Protein AF-E9FIT8-F1 (afdb_monomer_lite)

Structure (mmCIF, N/CA/C/O backbone):
data_AF-E9FIT8-F1
#
_entry.id   AF-E9FIT8-F1
#
loop_
_atom_site.group_PDB
_atom_site.id
_atom_site.type_symbol
_atom_site.label_atom_id
_atom_site.label_alt_id
_atom_site.label_comp_id
_atom_site.label_asym_id
_atom_site.label_entity_id
_atom_site.label_seq_id
_atom_site.pdbx_PDB_ins_code
_atom_site.Cartn_x
_atom_site.Cartn_y
_atom_site.Cartn_z
_atom_site.occupancy
_atom_site.B_iso_or_equiv
_atom_site.auth_seq_id
_atom_site.auth_comp_id
_atom_site.auth_asym_id
_atom_site.auth_atom_id
_atom_site.pdbx_PDB_model_num
ATOM 1 N N . MET A 1 1 ? 2.192 -6.072 -13.348 1.00 50.59 1 MET A N 1
ATOM 2 C CA . MET A 1 1 ? 2.105 -7.071 -12.254 1.00 50.59 1 MET A CA 1
ATOM 3 C C . MET A 1 1 ? 1.250 -6.500 -11.131 1.00 50.59 1 MET A C 1
ATOM 5 O O . MET A 1 1 ? 1.337 -5.306 -10.891 1.00 50.59 1 MET A O 1
ATOM 9 N N . VAL A 1 2 ? 0.427 -7.312 -10.462 1.00 57.97 2 VAL A N 1
ATOM 10 C CA . VAL A 1 2 ? -0.372 -6.871 -9.301 1.00 57.97 2 VAL A CA 1
ATOM 11 C C . VAL A 1 2 ? 0.555 -6.685 -8.097 1.00 57.97 2 VAL A C 1
ATOM 13 O O . VAL A 1 2 ? 1.286 -7.613 -7.752 1.00 57.97 2 VAL A O 1
ATOM 16 N N . VAL A 1 3 ? 0.526 -5.511 -7.457 1.00 60.12 3 VAL A N 1
ATOM 17 C CA . VAL A 1 3 ? 1.258 -5.254 -6.206 1.00 60.12 3 VAL A CA 1
ATOM 18 C C . VAL A 1 3 ? 0.771 -6.244 -5.148 1.00 60.12 3 VAL A C 1
ATOM 20 O O . VAL A 1 3 ? -0.404 -6.259 -4.769 1.00 60.12 3 VAL A O 1
ATOM 23 N N . LYS A 1 4 ? 1.667 -7.130 -4.708 1.00 60.97 4 LYS A N 1
ATOM 24 C CA . LYS A 1 4 ? 1.353 -8.185 -3.746 1.00 60.97 4 LYS A CA 1
ATOM 25 C C . LYS A 1 4 ? 1.207 -7.566 -2.358 1.00 60.97 4 LYS A C 1
ATOM 27 O O . LYS A 1 4 ? 2.201 -7.317 -1.685 1.00 60.97 4 LYS A O 1
ATOM 32 N N . ARG A 1 5 ? -0.036 -7.365 -1.914 1.00 62.88 5 ARG A N 1
ATOM 33 C CA . ARG A 1 5 ? -0.313 -7.019 -0.513 1.00 62.88 5 ARG A CA 1
ATOM 34 C C . ARG A 1 5 ? 0.190 -8.135 0.397 1.00 62.88 5 ARG A C 1
ATOM 36 O O . ARG A 1 5 ? -0.033 -9.313 0.106 1.00 62.88 5 ARG A O 1
ATOM 43 N N . ILE A 1 6 ? 0.843 -7.765 1.497 1.00 63.00 6 ILE A N 1
ATOM 44 C CA . ILE A 1 6 ? 1.611 -8.703 2.327 1.00 63.00 6 ILE A CA 1
ATOM 45 C C . ILE A 1 6 ? 0.743 -9.838 2.872 1.00 63.00 6 ILE A C 1
ATOM 47 O O . ILE A 1 6 ? 1.244 -10.953 2.961 1.00 63.00 6 ILE A O 1
ATOM 51 N N . GLN A 1 7 ? -0.545 -9.591 3.159 1.00 70.94 7 GLN A N 1
ATOM 52 C CA . GLN A 1 7 ? -1.564 -10.609 3.464 1.00 70.94 7 GLN A CA 1
ATOM 53 C C . GLN A 1 7 ? -2.947 -9.946 3.681 1.00 70.94 7 GLN A C 1
ATOM 55 O O . GLN A 1 7 ? -3.401 -9.797 4.820 1.00 70.94 7 GLN A O 1
ATOM 60 N N . PRO A 1 8 ? -3.662 -9.558 2.610 1.00 73.50 8 PRO A N 1
ATOM 61 C CA . PRO A 1 8 ? -4.857 -8.714 2.719 1.00 73.50 8 PRO A CA 1
ATOM 62 C C . PRO A 1 8 ? -5.979 -9.369 3.538 1.00 73.50 8 PRO A C 1
ATOM 64 O O . PRO A 1 8 ? -6.590 -8.723 4.385 1.00 73.50 8 PRO A O 1
ATOM 67 N N . MET A 1 9 ? -6.182 -10.679 3.366 1.00 77.56 9 MET A N 1
ATOM 68 C CA . MET A 1 9 ? -7.187 -11.438 4.118 1.00 77.56 9 MET A CA 1
ATOM 69 C C . MET A 1 9 ? -6.881 -11.523 5.619 1.00 77.56 9 MET A C 1
ATOM 71 O O . MET A 1 9 ? -7.799 -11.467 6.434 1.00 77.56 9 MET A O 1
ATOM 75 N N . ARG A 1 10 ? -5.602 -11.628 6.015 1.00 77.94 10 ARG A N 1
ATOM 76 C CA . ARG A 1 10 ? -5.245 -11.681 7.443 1.00 77.94 10 ARG A CA 1
ATOM 77 C C . ARG A 1 10 ? -5.465 -10.330 8.110 1.00 77.94 10 ARG A C 1
ATOM 79 O O . ARG A 1 10 ? -6.012 -10.292 9.204 1.00 77.94 10 ARG A O 1
ATOM 86 N N . ILE A 1 11 ? -5.091 -9.241 7.437 1.00 78.75 11 ILE A N 1
ATOM 87 C CA . ILE A 1 11 ? -5.326 -7.877 7.928 1.00 78.75 11 ILE A CA 1
ATOM 88 C C . ILE A 1 11 ?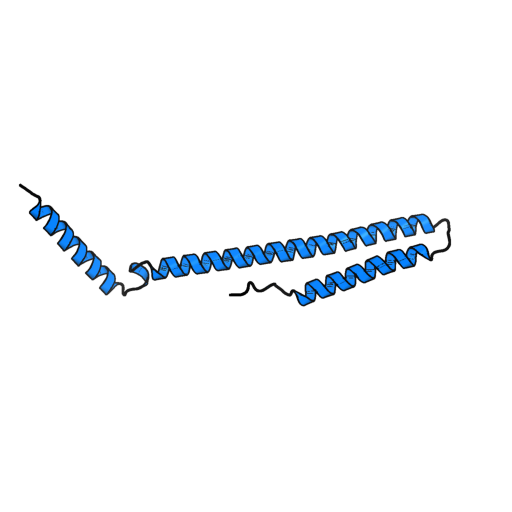 -6.828 -7.631 8.086 1.00 78.75 11 ILE A C 1
ATOM 90 O O . ILE A 1 11 ? -7.272 -7.187 9.141 1.00 78.75 11 ILE A O 1
ATOM 94 N N . GLN A 1 12 ? -7.628 -8.000 7.084 1.00 81.38 12 GLN A N 1
ATOM 95 C CA . GLN A 1 12 ? -9.082 -7.870 7.151 1.00 81.38 12 GLN A CA 1
ATOM 96 C C . GLN A 1 12 ? -9.689 -8.690 8.297 1.00 81.38 12 GLN A C 1
ATOM 98 O O . GLN A 1 12 ? -10.532 -8.180 9.034 1.00 81.38 12 GLN A O 1
ATOM 103 N N . SER A 1 13 ? -9.238 -9.934 8.486 1.00 80.88 13 SER A N 1
ATOM 104 C CA . SER A 1 13 ? -9.692 -10.780 9.593 1.00 80.88 13 SER A CA 1
ATOM 105 C C . SER A 1 13 ? -9.337 -10.183 10.955 1.00 80.88 13 SER A C 1
ATOM 107 O O . SER A 1 13 ? -10.179 -10.190 11.845 1.00 80.88 13 SER A O 1
ATOM 109 N N . ILE A 1 14 ? -8.125 -9.645 11.122 1.00 81.50 14 ILE A N 1
ATOM 110 C CA . ILE A 1 14 ? -7.692 -9.015 12.377 1.00 81.50 14 ILE A CA 1
ATOM 111 C C . ILE A 1 14 ? -8.541 -7.778 12.674 1.00 81.50 14 ILE A C 1
ATOM 113 O O . ILE A 1 14 ? -9.028 -7.635 13.792 1.00 81.50 14 ILE A O 1
ATOM 117 N N . LYS A 1 15 ? -8.796 -6.924 11.675 1.00 83.31 15 LYS A N 1
ATOM 118 C CA . LYS A 1 15 ? -9.683 -5.763 11.838 1.00 83.31 15 LYS A CA 1
ATOM 119 C C . LYS A 1 15 ? -11.092 -6.155 12.252 1.00 83.31 15 LYS A C 1
ATOM 121 O O . LYS A 1 15 ? -11.659 -5.528 13.141 1.00 83.31 15 LYS A O 1
ATOM 126 N N . ALA A 1 16 ? -11.655 -7.177 11.608 1.00 82.31 16 ALA A N 1
ATOM 127 C CA . ALA A 1 16 ? -12.984 -7.668 11.941 1.00 82.31 16 ALA A CA 1
ATOM 128 C C . ALA A 1 16 ? -13.033 -8.162 13.394 1.00 82.31 16 ALA A C 1
ATOM 130 O O . ALA A 1 16 ? -13.925 -7.761 14.137 1.00 82.31 16 ALA A O 1
ATOM 131 N N . SER A 1 17 ? -12.039 -8.948 13.821 1.00 84.25 17 SER A N 1
ATOM 132 C CA . SER A 1 17 ? -11.936 -9.419 15.205 1.00 84.25 17 SER A CA 1
ATOM 133 C C . SER A 1 17 ? -11.785 -8.273 16.204 1.00 84.25 17 SER A C 1
ATOM 135 O O . SER A 1 17 ? -12.476 -8.268 17.215 1.00 84.25 17 SER A O 1
ATOM 137 N N . ILE A 1 18 ? -10.931 -7.282 15.921 1.00 86.00 18 ILE A N 1
ATOM 138 C CA . ILE A 1 18 ? -10.753 -6.118 16.800 1.00 86.00 18 ILE A CA 1
ATOM 139 C C . ILE A 1 18 ? -12.057 -5.325 16.909 1.00 86.00 18 ILE A C 1
ATOM 141 O O . ILE A 1 18 ? -12.471 -4.992 18.014 1.00 86.00 18 ILE A O 1
ATOM 145 N N . LYS A 1 19 ? -12.749 -5.083 15.790 1.00 84.31 19 LYS A N 1
ATOM 146 C CA . LYS A 1 19 ? -14.039 -4.388 15.797 1.00 84.31 19 LYS A CA 1
ATOM 147 C C . LYS A 1 19 ? -15.074 -5.124 16.650 1.00 84.31 19 LYS A C 1
ATOM 149 O O . LYS A 1 19 ? -15.740 -4.492 17.462 1.00 84.31 19 LYS A O 1
ATOM 154 N N . VAL A 1 20 ? -15.192 -6.444 16.487 1.00 87.00 20 VAL A N 1
ATOM 155 C CA . VAL A 1 20 ? -16.104 -7.267 17.298 1.00 87.00 20 VAL A CA 1
ATOM 156 C C . VAL A 1 20 ? -15.747 -7.163 18.781 1.00 87.00 20 VAL A C 1
ATOM 158 O O . VAL A 1 20 ? -16.632 -6.914 19.592 1.00 87.00 20 VAL A O 1
ATOM 161 N N . SER A 1 21 ? -14.466 -7.269 19.140 1.00 82.56 21 SER A N 1
ATOM 162 C CA . SER A 1 21 ? -14.016 -7.101 20.527 1.00 82.56 21 SER A CA 1
ATOM 163 C C . SER A 1 21 ? -14.355 -5.716 21.087 1.00 82.56 21 SER A C 1
ATOM 165 O O . SER A 1 21 ? -14.846 -5.614 22.208 1.00 82.56 21 SER A O 1
ATOM 167 N N . THR A 1 22 ? -14.154 -4.646 20.315 1.00 81.56 22 THR A N 1
ATOM 168 C CA . THR A 1 22 ? -14.510 -3.274 20.710 1.00 81.56 22 THR A CA 1
ATOM 169 C C . THR A 1 22 ? -16.016 -3.094 20.925 1.00 81.56 22 THR A C 1
ATOM 171 O O . THR A 1 22 ? -16.438 -2.462 21.902 1.00 81.56 22 THR A O 1
ATOM 174 N N . ASP A 1 23 ? -16.832 -3.656 20.032 1.00 82.81 23 ASP A N 1
ATOM 175 C CA . ASP A 1 23 ? -18.294 -3.598 20.114 1.00 82.81 23 ASP A CA 1
ATOM 176 C C . ASP A 1 23 ? -18.805 -4.366 21.349 1.00 82.81 23 ASP A C 1
ATOM 178 O O . ASP A 1 23 ? -19.677 -3.878 22.073 1.00 82.81 23 ASP A O 1
ATOM 182 N N . GLU A 1 24 ? -18.223 -5.534 21.639 1.00 83.38 24 GLU A N 1
ATOM 183 C CA . GLU A 1 24 ? -18.580 -6.347 22.806 1.00 83.38 24 GLU A CA 1
ATOM 184 C C . GLU A 1 24 ? -18.117 -5.725 24.133 1.00 83.38 24 GLU A C 1
ATOM 186 O O . GLU A 1 24 ? -18.861 -5.790 25.109 1.00 83.38 24 GLU A O 1
ATOM 191 N N . ILE A 1 25 ? -16.972 -5.028 24.184 1.00 82.44 25 ILE A N 1
ATOM 192 C CA . ILE A 1 25 ? -16.587 -4.226 25.366 1.00 82.44 25 ILE A CA 1
ATOM 193 C C . ILE A 1 25 ? -17.632 -3.139 25.645 1.00 82.44 25 ILE A C 1
ATOM 195 O O . ILE A 1 25 ? -18.046 -2.948 26.789 1.00 82.44 25 ILE A O 1
ATOM 199 N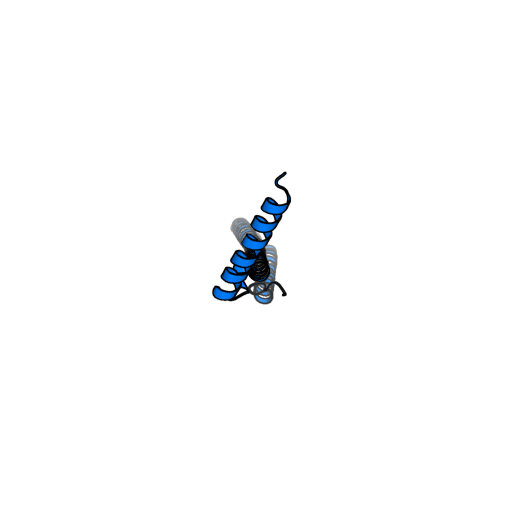 N . SER A 1 26 ? -18.090 -2.453 24.595 1.00 78.25 26 SER A N 1
ATOM 200 C CA . SER A 1 26 ? -19.074 -1.372 24.721 1.00 78.25 26 SER A CA 1
ATOM 201 C C . SER A 1 26 ? -20.433 -1.894 25.209 1.00 78.25 26 SER A C 1
ATOM 203 O O . SER A 1 26 ? -21.050 -1.286 26.083 1.00 78.25 26 SER A O 1
ATOM 205 N N . LYS A 1 27 ? -20.889 -3.045 24.692 1.00 81.25 27 LYS A N 1
ATOM 206 C CA . LYS A 1 27 ? -22.104 -3.725 25.178 1.00 81.25 27 LYS A CA 1
ATOM 207 C C . LYS A 1 27 ? -21.956 -4.256 26.597 1.00 81.25 27 LYS A C 1
ATOM 209 O O . LYS A 1 27 ? -22.875 -4.119 27.391 1.00 81.25 27 LYS A O 1
ATOM 214 N N . GLY A 1 28 ? -20.826 -4.884 26.912 1.00 78.62 28 GLY A N 1
ATOM 215 C CA . GLY A 1 28 ? -20.571 -5.419 28.244 1.00 78.62 28 GLY A CA 1
ATOM 216 C C . GLY A 1 28 ? -20.698 -4.317 29.288 1.00 78.62 28 GLY A C 1
ATOM 217 O O . GLY A 1 28 ? -21.438 -4.478 30.253 1.00 78.62 28 GLY A O 1
ATOM 218 N N . MET A 1 29 ? -20.083 -3.159 29.033 1.00 76.25 29 MET A N 1
ATOM 219 C CA . MET A 1 29 ? -20.116 -2.015 29.942 1.00 76.25 29 MET A CA 1
ATOM 220 C C . MET A 1 29 ? -21.530 -1.467 30.182 1.00 76.25 29 MET A C 1
ATOM 222 O O . MET A 1 29 ? -21.878 -1.168 31.321 1.00 76.25 29 MET A O 1
ATOM 226 N N . SER A 1 30 ? -22.377 -1.400 29.148 1.00 73.62 30 SER A N 1
ATOM 227 C CA . SER A 1 30 ? -23.750 -0.887 29.285 1.00 73.62 30 SER A CA 1
ATOM 228 C C . SER A 1 30 ? -24.689 -1.803 30.080 1.00 73.62 30 SER A C 1
ATOM 230 O O . SER A 1 30 ? -25.782 -1.380 30.452 1.00 73.62 30 SER A O 1
ATOM 232 N N . THR A 1 31 ? -24.273 -3.042 30.359 1.00 78.06 31 THR A N 1
ATOM 233 C CA . THR A 1 31 ? -25.044 -4.015 31.154 1.00 78.06 31 THR A CA 1
ATOM 234 C C . THR A 1 31 ? -24.645 -4.073 32.629 1.00 78.06 31 THR A C 1
ATOM 236 O O . THR A 1 31 ? -25.293 -4.772 33.410 1.00 78.06 31 THR A O 1
ATOM 239 N N . ILE A 1 32 ? -23.590 -3.360 33.032 1.00 78.88 32 ILE A N 1
ATOM 240 C CA . ILE A 1 32 ? -23.071 -3.408 34.402 1.00 78.88 32 ILE A CA 1
ATOM 241 C C . ILE A 1 32 ? -23.944 -2.553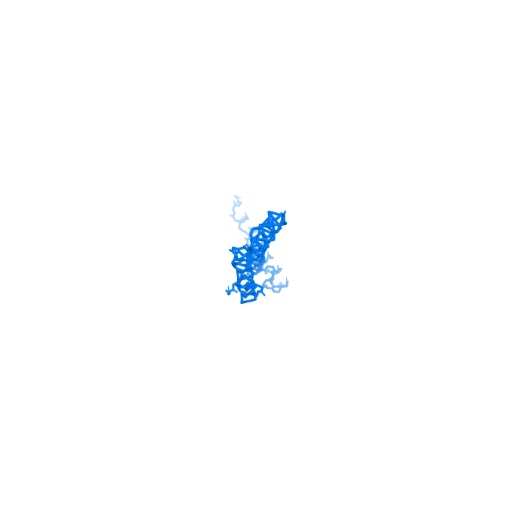 35.323 1.00 78.88 32 ILE A C 1
ATOM 243 O O . ILE A 1 32 ? -24.278 -1.414 35.010 1.00 78.88 32 ILE A O 1
ATOM 247 N N . ILE A 1 33 ? -24.306 -3.115 36.480 1.00 70.88 33 ILE A N 1
ATOM 248 C CA . ILE A 1 33 ? -25.074 -2.416 37.518 1.00 70.88 33 ILE A CA 1
ATOM 249 C C . ILE A 1 33 ? -24.239 -1.258 38.070 1.00 70.88 33 ILE A C 1
ATOM 251 O O . ILE A 1 33 ? -23.049 -1.412 38.357 1.00 70.88 33 ILE A O 1
ATOM 255 N N . ASP A 1 34 ? -24.872 -0.101 38.233 1.00 73.44 34 ASP A N 1
ATOM 256 C CA . ASP A 1 34 ? -24.198 1.103 38.701 1.00 73.44 34 ASP A CA 1
ATOM 257 C C . ASP A 1 34 ? -23.691 0.926 40.142 1.00 73.44 34 ASP A C 1
ATOM 259 O O . ASP A 1 34 ? -24.430 0.541 41.053 1.00 73.44 34 ASP A O 1
ATOM 263 N N . SER A 1 35 ? -22.390 1.121 40.333 1.00 77.38 35 SER A N 1
ATOM 264 C CA . SER A 1 35 ? -21.676 0.827 41.574 1.00 77.38 35 SER A CA 1
ATOM 265 C C . SER A 1 35 ? -20.435 1.708 41.694 1.00 77.38 35 SER A C 1
ATOM 267 O O . SER A 1 35 ? -19.971 2.294 40.716 1.00 77.38 35 SER A O 1
ATOM 269 N N . SER A 1 36 ? -19.836 1.759 42.884 1.00 74.88 36 SER A N 1
ATOM 270 C CA . SER A 1 36 ? -18.626 2.555 43.132 1.00 74.88 36 SER A CA 1
ATOM 271 C C . SER A 1 36 ? -17.439 2.198 42.227 1.00 74.88 36 SER A C 1
ATOM 273 O O . SER A 1 36 ? -16.557 3.032 42.037 1.00 74.88 36 SER A O 1
ATOM 275 N N . VAL A 1 37 ? -17.410 0.990 41.653 1.00 78.25 37 VAL A N 1
ATOM 276 C CA . VAL A 1 37 ? -16.351 0.535 40.736 1.00 78.25 37 VAL A CA 1
ATOM 277 C C . VAL A 1 37 ? -16.709 0.705 39.256 1.00 78.25 37 VAL A C 1
ATOM 279 O O . VAL A 1 37 ? -15.820 0.616 38.406 1.00 78.25 37 VAL A O 1
ATOM 282 N N . THR A 1 38 ? -17.976 0.987 38.931 1.00 79.38 38 THR A N 1
ATOM 283 C CA . THR A 1 38 ? -18.481 1.051 37.549 1.00 79.38 38 THR A CA 1
ATOM 284 C C . THR A 1 38 ? -17.796 2.162 36.749 1.00 79.38 38 THR A C 1
ATOM 286 O O . THR A 1 38 ? -17.384 1.923 35.619 1.00 79.38 38 THR A O 1
ATOM 289 N N . SER A 1 39 ? -17.519 3.322 37.353 1.00 77.69 39 SER A N 1
ATOM 290 C CA . SER A 1 39 ? -16.815 4.432 36.683 1.00 77.69 39 SER A CA 1
ATOM 291 C C . SER A 1 39 ? -15.362 4.111 36.300 1.00 77.69 39 SER A C 1
ATOM 293 O O . SER A 1 39 ? -14.874 4.507 35.238 1.00 77.69 39 SER A O 1
ATOM 295 N N . SER A 1 40 ? -14.655 3.362 37.154 1.00 82.06 40 SER A N 1
ATOM 296 C CA . SER A 1 40 ? -13.275 2.935 36.892 1.00 82.06 40 SER A CA 1
ATOM 297 C C . SER A 1 40 ? -13.229 1.885 35.786 1.00 82.06 40 SER A C 1
ATOM 299 O O . SER A 1 40 ? -12.329 1.897 34.945 1.00 82.06 40 SER A O 1
ATOM 301 N N . LEU A 1 41 ? -14.225 0.997 35.762 1.00 82.31 41 LEU A N 1
ATOM 302 C CA . LEU A 1 41 ? -14.359 -0.018 34.729 1.00 82.31 41 LEU A CA 1
ATOM 303 C C . LEU A 1 41 ? -14.740 0.599 33.375 1.00 82.31 41 LEU A C 1
ATOM 305 O O . LEU A 1 41 ? -14.161 0.211 32.364 1.00 82.31 41 LEU A O 1
ATOM 309 N N . GLU A 1 42 ? -15.608 1.614 33.362 1.00 82.19 42 GLU A N 1
ATOM 310 C CA . GLU A 1 42 ? -15.958 2.382 32.160 1.00 82.19 42 GLU A CA 1
ATOM 311 C C . GLU A 1 42 ? -14.735 3.080 31.561 1.00 82.19 42 GLU A C 1
ATOM 313 O O . GLU A 1 42 ? -14.472 2.977 30.363 1.00 82.19 42 GLU A O 1
ATOM 318 N N . SER A 1 43 ? -13.926 3.718 32.412 1.00 83.69 43 SER A N 1
ATOM 319 C CA . SER A 1 43 ? -12.669 4.340 31.983 1.00 83.69 43 SER A CA 1
ATOM 320 C C . SER A 1 43 ? -11.691 3.312 31.407 1.00 83.69 43 SER A C 1
ATOM 322 O O . SER A 1 43 ? -11.098 3.546 30.356 1.00 83.69 43 SER A O 1
ATOM 324 N N . CYS A 1 44 ? -11.543 2.150 32.054 1.00 83.62 44 CYS A N 1
ATOM 325 C CA . CYS A 1 44 ? -10.696 1.062 31.560 1.00 83.62 44 CYS A CA 1
ATOM 326 C C . CYS A 1 44 ? -11.180 0.531 30.198 1.00 83.62 44 CYS A C 1
ATOM 328 O O . CYS A 1 44 ? -10.383 0.383 29.271 1.00 83.62 44 CYS A O 1
ATOM 330 N N . ALA A 1 45 ? -12.490 0.313 30.049 1.00 84.31 45 ALA A N 1
ATOM 331 C CA . ALA A 1 45 ? -13.120 -0.102 28.799 1.00 84.31 45 ALA A CA 1
ATOM 332 C C . ALA A 1 45 ? -12.903 0.927 27.677 1.00 84.31 45 ALA A C 1
ATOM 334 O O . ALA A 1 45 ? -12.571 0.550 26.552 1.00 84.31 45 ALA A O 1
ATOM 335 N N . GLY A 1 46 ? -13.015 2.222 27.991 1.00 83.06 46 GLY A N 1
ATOM 336 C CA . GLY A 1 46 ? -12.717 3.315 27.065 1.00 83.06 46 GLY A CA 1
ATOM 337 C C . GLY A 1 46 ? -11.262 3.307 26.590 1.00 83.06 46 GLY A C 1
ATOM 338 O O . GLY A 1 46 ? -11.008 3.346 25.388 1.00 83.06 46 GLY A O 1
ATOM 339 N N . VAL A 1 47 ? -10.300 3.167 27.510 1.00 87.56 47 VAL A N 1
ATOM 340 C CA . VAL A 1 47 ? -8.868 3.073 27.164 1.00 87.56 47 VAL A CA 1
ATOM 341 C C . VAL A 1 47 ? -8.578 1.828 26.320 1.00 87.56 47 VAL A C 1
ATOM 343 O O . VAL A 1 47 ? -7.848 1.913 25.332 1.00 87.56 47 VAL A O 1
ATOM 346 N N . ALA A 1 48 ? -9.167 0.678 26.663 1.00 83.38 48 ALA A N 1
ATOM 347 C CA . ALA A 1 48 ? -9.019 -0.556 25.892 1.00 83.38 48 ALA A CA 1
ATOM 348 C C . ALA A 1 48 ? -9.574 -0.406 24.467 1.00 83.38 48 ALA A C 1
ATOM 350 O O . ALA A 1 48 ? -8.921 -0.816 23.506 1.00 83.38 48 ALA A O 1
ATOM 351 N N . LYS A 1 49 ? -10.738 0.238 24.322 1.00 84.31 49 LYS A N 1
ATOM 352 C CA . LYS A 1 49 ? -11.337 0.574 23.028 1.00 84.31 49 LYS A CA 1
ATOM 353 C C . LYS A 1 49 ? -10.423 1.470 22.193 1.00 84.31 49 LYS A C 1
ATOM 355 O O . LYS A 1 49 ? -10.103 1.099 21.067 1.00 84.31 49 LYS A O 1
ATOM 360 N N . SER A 1 50 ? -9.947 2.586 22.743 1.00 85.38 50 SER A N 1
ATOM 361 C CA . SER A 1 50 ? -9.042 3.484 22.013 1.00 85.38 50 SER A CA 1
ATOM 362 C C . SER A 1 50 ? -7.729 2.798 21.629 1.00 85.38 50 SER A C 1
ATOM 364 O O . SER A 1 50 ? -7.225 2.999 20.530 1.00 85.38 50 SER A O 1
ATOM 366 N N . CYS A 1 51 ? -7.182 1.938 22.495 1.00 83.12 51 CYS A N 1
ATOM 367 C CA . CYS A 1 51 ? -5.994 1.145 22.173 1.00 83.12 51 CYS A CA 1
ATOM 368 C C . CYS A 1 51 ? -6.243 0.210 20.978 1.00 83.12 51 CYS A C 1
ATOM 370 O O . CYS A 1 51 ? -5.434 0.143 20.052 1.00 83.12 51 CYS A O 1
ATOM 372 N N . MET A 1 52 ? -7.389 -0.472 20.965 1.00 83.44 52 MET A N 1
ATOM 373 C CA . MET A 1 52 ? -7.796 -1.347 19.866 1.00 83.44 52 MET A CA 1
ATOM 374 C C . MET A 1 52 ? -8.016 -0.594 18.547 1.00 83.44 52 MET A C 1
ATOM 376 O O . MET A 1 52 ? -7.573 -1.066 17.500 1.00 83.44 52 MET A O 1
ATOM 380 N N . GLU A 1 53 ? -8.648 0.579 18.581 1.00 83.31 53 GLU A N 1
ATOM 381 C CA . GLU A 1 53 ? -8.839 1.437 17.402 1.00 83.31 53 GLU A CA 1
ATOM 382 C C . GLU A 1 53 ? -7.490 1.921 16.838 1.00 83.31 53 GLU A C 1
ATOM 384 O O . GLU A 1 53 ? -7.217 1.737 15.650 1.00 83.31 53 GLU A O 1
ATOM 389 N N . ASN A 1 54 ? -6.584 2.397 17.699 1.00 85.56 54 ASN A N 1
ATOM 390 C CA . ASN A 1 54 ? -5.236 2.822 17.301 1.00 85.56 54 ASN A CA 1
ATOM 391 C C . ASN A 1 54 ? -4.413 1.682 16.672 1.00 85.56 54 ASN A C 1
ATOM 393 O O . ASN A 1 54 ? -3.624 1.906 15.747 1.00 85.56 54 ASN A O 1
ATOM 397 N N . LEU A 1 55 ? -4.580 0.442 17.150 1.00 85.75 55 LEU A N 1
ATOM 398 C CA . LEU A 1 55 ? -3.923 -0.727 16.557 1.00 85.75 55 LEU A CA 1
ATOM 399 C C . LEU A 1 55 ? -4.409 -0.989 15.126 1.00 85.75 55 LEU A C 1
ATOM 401 O O . LEU A 1 55 ? -3.593 -1.322 14.265 1.00 85.75 55 LEU A O 1
ATOM 405 N N . VAL A 1 56 ? -5.705 -0.811 14.848 1.00 84.62 56 VAL A N 1
ATOM 406 C CA . VAL A 1 56 ? -6.257 -0.944 13.488 1.00 84.62 56 VAL A CA 1
ATOM 407 C C . VAL A 1 56 ? -5.647 0.098 12.552 1.00 84.62 56 VAL A C 1
ATOM 409 O O . VAL A 1 56 ? -5.167 -0.263 11.476 1.00 84.62 56 VAL A O 1
ATOM 412 N N . GLU A 1 57 ? -5.597 1.361 12.977 1.00 84.50 57 GLU A N 1
ATOM 413 C CA . GLU A 1 57 ? -5.002 2.452 12.192 1.00 84.50 57 GLU A CA 1
ATOM 414 C C . GLU A 1 57 ? -3.506 2.241 11.931 1.00 84.50 57 GLU A C 1
ATOM 416 O O . GLU A 1 57 ? -3.009 2.486 10.827 1.00 84.50 57 GLU A O 1
ATOM 421 N N . THR A 1 58 ? -2.781 1.734 12.931 1.00 84.56 58 THR A N 1
ATOM 422 C CA . THR A 1 58 ? -1.351 1.423 12.808 1.00 84.56 58 THR A CA 1
ATOM 423 C C . THR A 1 58 ? -1.114 0.314 11.783 1.00 84.56 58 THR A C 1
ATOM 425 O O . THR A 1 58 ? -0.235 0.438 10.929 1.00 84.56 58 THR A O 1
ATOM 428 N N . VAL A 1 59 ? -1.912 -0.759 11.826 1.00 84.50 59 VAL A N 1
ATOM 429 C CA . VAL A 1 59 ? -1.827 -1.860 10.852 1.00 84.50 59 VAL A CA 1
ATOM 430 C C . VAL A 1 59 ? -2.150 -1.374 9.438 1.00 84.50 59 VAL A C 1
ATOM 432 O O . VAL A 1 59 ? -1.475 -1.781 8.492 1.00 84.50 59 VAL A O 1
ATOM 435 N N . ASP A 1 60 ? -3.124 -0.477 9.282 1.00 81.19 60 ASP A N 1
ATOM 436 C CA . ASP A 1 60 ? -3.455 0.121 7.984 1.00 81.19 60 ASP A CA 1
ATOM 437 C C . ASP A 1 60 ? -2.351 0.998 7.421 1.00 81.19 60 ASP A C 1
ATOM 439 O O . ASP A 1 60 ? -1.998 0.898 6.242 1.00 81.19 60 ASP A O 1
ATOM 443 N N . SER A 1 61 ? -1.772 1.829 8.280 1.00 83.94 61 SER A N 1
ATOM 444 C CA . SER A 1 61 ? -0.649 2.682 7.911 1.00 83.94 61 SER A CA 1
ATOM 445 C C . SER A 1 61 ? 0.554 1.841 7.483 1.00 83.94 61 SER A C 1
ATOM 447 O O . SER A 1 61 ? 1.208 2.160 6.489 1.00 83.94 61 SER A O 1
ATOM 449 N N . LEU A 1 62 ? 0.809 0.727 8.178 1.00 85.06 62 LEU A N 1
ATOM 450 C CA . LEU A 1 62 ? 1.871 -0.211 7.828 1.00 85.06 62 LEU A CA 1
ATOM 451 C C . LEU A 1 62 ? 1.599 -0.939 6.501 1.00 85.06 62 LEU A C 1
ATOM 453 O O . LEU A 1 62 ? 2.513 -1.036 5.685 1.00 85.06 62 LEU A O 1
ATOM 457 N N . ASP A 1 63 ? 0.371 -1.410 6.241 1.00 82.75 63 ASP A N 1
ATOM 458 C CA . ASP A 1 63 ? 0.010 -2.016 4.943 1.00 82.75 63 ASP A CA 1
ATOM 459 C C . ASP A 1 63 ? 0.218 -1.016 3.800 1.00 82.75 63 ASP A C 1
ATOM 461 O O . ASP A 1 63 ? 0.864 -1.324 2.797 1.00 82.75 63 ASP A O 1
ATOM 465 N N . GLY A 1 64 ? -0.264 0.217 3.977 1.00 83.75 64 GLY A N 1
ATOM 466 C CA . GLY A 1 64 ? -0.076 1.299 3.014 1.00 83.75 64 GLY A CA 1
ATOM 467 C C . GLY A 1 64 ? 1.398 1.614 2.760 1.00 83.75 64 GLY A C 1
ATOM 468 O O . GLY A 1 64 ? 1.810 1.745 1.607 1.00 83.75 64 GLY A O 1
ATOM 469 N N . PHE A 1 65 ? 2.207 1.694 3.818 1.00 85.50 65 PHE A N 1
ATOM 470 C CA . PHE A 1 65 ? 3.647 1.914 3.708 1.00 85.50 65 PHE A CA 1
ATOM 471 C C . PHE A 1 65 ? 4.337 0.786 2.934 1.00 85.50 65 PHE A C 1
ATOM 473 O O . PHE A 1 65 ? 5.060 1.053 1.976 1.00 85.50 65 PHE A O 1
ATOM 480 N N . MET A 1 66 ? 4.074 -0.472 3.287 1.00 83.81 66 MET A N 1
ATOM 481 C CA . MET A 1 66 ? 4.705 -1.615 2.627 1.00 83.81 66 MET A CA 1
ATOM 482 C C . MET A 1 66 ? 4.296 -1.745 1.154 1.00 83.81 66 MET A C 1
ATOM 484 O O . MET A 1 66 ? 5.120 -2.133 0.327 1.00 83.81 66 MET A O 1
ATOM 488 N N . ASN A 1 67 ? 3.064 -1.366 0.797 1.00 84.38 67 ASN A N 1
ATOM 489 C CA . ASN A 1 67 ? 2.635 -1.299 -0.603 1.00 84.38 67 ASN A CA 1
ATOM 490 C C . ASN A 1 67 ? 3.434 -0.249 -1.393 1.00 84.38 67 ASN A C 1
ATOM 492 O O . ASN A 1 67 ? 3.889 -0.544 -2.495 1.00 84.38 67 ASN A O 1
ATOM 496 N N . LYS A 1 68 ? 3.668 0.940 -0.818 1.00 86.19 68 LYS A N 1
ATOM 497 C CA . LYS A 1 68 ? 4.506 1.979 -1.446 1.00 86.19 68 LYS A CA 1
ATOM 498 C C . LYS A 1 68 ? 5.958 1.538 -1.599 1.00 86.19 68 LYS A C 1
ATOM 500 O O . LYS A 1 68 ? 6.582 1.825 -2.613 1.00 86.19 68 LYS A O 1
ATOM 505 N N . VAL A 1 69 ? 6.493 0.826 -0.607 1.00 87.06 69 VAL A N 1
ATOM 506 C CA . VAL A 1 69 ? 7.835 0.237 -0.695 1.00 87.06 69 VAL A CA 1
ATOM 507 C C . VAL A 1 69 ? 7.896 -0.749 -1.863 1.00 87.06 69 VAL A C 1
ATOM 509 O O . VAL A 1 69 ? 8.791 -0.647 -2.695 1.00 87.06 69 VAL A O 1
ATOM 512 N N . ALA A 1 70 ? 6.924 -1.658 -1.977 1.00 85.25 70 ALA A N 1
ATOM 513 C CA . ALA A 1 70 ? 6.868 -2.617 -3.080 1.00 85.25 70 ALA A CA 1
ATOM 514 C C . ALA A 1 70 ? 6.767 -1.936 -4.458 1.00 85.25 70 ALA A C 1
ATOM 516 O O . ALA A 1 70 ? 7.430 -2.363 -5.400 1.00 85.25 70 ALA A O 1
ATOM 517 N N . GLU A 1 71 ? 5.978 -0.867 -4.568 1.00 87.00 71 GLU A N 1
ATOM 518 C CA . GLU A 1 71 ? 5.865 -0.058 -5.785 1.00 87.00 71 GLU A CA 1
ATOM 519 C C . GLU A 1 71 ? 7.194 0.622 -6.145 1.00 87.00 71 GLU A C 1
ATOM 521 O O . GLU A 1 71 ? 7.634 0.548 -7.289 1.00 87.00 71 GLU A O 1
ATOM 526 N N . ALA A 1 72 ? 7.892 1.205 -5.167 1.00 89.25 72 ALA A N 1
ATOM 527 C CA . ALA A 1 72 ? 9.204 1.809 -5.391 1.00 89.25 72 ALA A CA 1
ATOM 528 C C . ALA A 1 72 ? 10.241 0.787 -5.889 1.00 89.25 72 ALA A C 1
ATOM 530 O O . ALA A 1 72 ? 10.976 1.074 -6.834 1.00 89.25 72 ALA A O 1
ATOM 531 N N . PHE A 1 73 ? 10.274 -0.417 -5.304 1.00 88.50 73 PHE A N 1
ATOM 532 C CA . PHE A 1 73 ? 11.149 -1.496 -5.778 1.00 88.50 73 PHE A CA 1
ATOM 533 C C . PHE A 1 73 ? 10.798 -1.942 -7.202 1.00 88.50 73 PHE A C 1
ATOM 535 O O . PHE A 1 73 ? 11.699 -2.155 -8.006 1.00 88.50 73 PHE A O 1
ATOM 542 N N . GLN A 1 74 ? 9.510 -2.051 -7.536 1.00 88.88 74 GLN A N 1
ATOM 543 C CA . GLN A 1 74 ? 9.072 -2.398 -8.890 1.00 88.88 74 GLN A CA 1
ATOM 544 C C . GLN A 1 74 ? 9.462 -1.331 -9.920 1.00 88.88 74 GLN A C 1
ATOM 546 O O . GLN A 1 74 ? 9.909 -1.673 -11.015 1.00 88.88 74 GLN A O 1
ATOM 551 N N . ASN A 1 75 ? 9.292 -0.053 -9.583 1.00 90.75 75 ASN A N 1
ATOM 552 C CA . ASN A 1 75 ? 9.660 1.043 -10.473 1.00 90.75 75 ASN A CA 1
ATOM 553 C C . ASN A 1 75 ? 11.170 1.056 -10.711 1.00 90.75 75 ASN A C 1
ATOM 555 O O . ASN A 1 75 ? 11.599 1.110 -11.858 1.00 90.75 75 ASN A O 1
ATOM 559 N N . MET A 1 76 ? 11.966 0.892 -9.651 1.00 92.38 76 MET A N 1
ATOM 560 C CA . MET A 1 76 ? 13.422 0.787 -9.759 1.00 92.38 76 MET A CA 1
ATOM 561 C C . MET A 1 76 ? 13.859 -0.400 -10.629 1.00 92.38 76 MET A C 1
ATOM 563 O O . MET A 1 76 ? 14.745 -0.245 -11.462 1.00 92.38 76 MET A O 1
ATOM 567 N N . ASP A 1 77 ? 13.236 -1.569 -10.463 1.00 91.12 77 ASP A N 1
ATOM 568 C CA . ASP A 1 77 ? 13.518 -2.757 -11.281 1.00 91.12 77 ASP A CA 1
ATOM 569 C C . ASP A 1 77 ? 13.189 -2.514 -12.762 1.00 91.12 77 ASP A C 1
ATOM 571 O O . ASP A 1 77 ? 13.991 -2.814 -13.644 1.00 91.12 77 ASP A O 1
ATOM 575 N N . THR A 1 78 ? 12.049 -1.873 -13.035 1.00 91.06 78 THR A N 1
ATOM 576 C CA . THR A 1 78 ? 11.614 -1.529 -14.397 1.00 91.06 78 THR A CA 1
ATOM 577 C C . THR A 1 78 ? 12.549 -0.507 -15.049 1.00 91.06 78 THR A C 1
ATOM 579 O O . THR A 1 78 ? 12.941 -0.669 -16.205 1.00 91.06 78 THR A O 1
ATOM 582 N N . GLU A 1 79 ? 12.939 0.537 -14.314 1.00 92.88 79 GLU A N 1
ATOM 583 C CA . GLU A 1 79 ? 13.884 1.555 -14.782 1.00 92.88 79 GLU A CA 1
ATOM 584 C C . GLU A 1 79 ? 15.272 0.963 -15.043 1.00 92.88 79 GLU A C 1
ATOM 586 O O . GLU A 1 79 ? 15.908 1.283 -16.053 1.00 92.88 79 GLU A O 1
ATOM 591 N N . LEU A 1 80 ? 15.738 0.071 -14.165 1.00 92.31 80 LEU A N 1
ATOM 592 C CA . LEU A 1 80 ? 17.013 -0.615 -14.329 1.00 92.31 80 LEU A CA 1
ATOM 593 C C . LEU A 1 80 ? 16.991 -1.545 -15.545 1.00 92.31 80 LEU A C 1
ATOM 595 O O . LEU A 1 80 ? 17.913 -1.492 -16.358 1.00 92.31 80 LEU A O 1
ATOM 599 N N . ALA A 1 81 ? 15.937 -2.349 -15.706 1.00 90.25 81 ALA A N 1
ATOM 600 C CA . ALA A 1 81 ? 15.761 -3.214 -16.868 1.00 90.25 81 ALA A CA 1
ATOM 601 C C . ALA A 1 81 ? 15.763 -2.402 -18.172 1.00 90.25 81 ALA A C 1
ATOM 603 O O . ALA A 1 81 ? 16.537 -2.703 -19.079 1.00 90.25 81 ALA A O 1
ATOM 604 N N . GLY A 1 82 ? 14.998 -1.306 -18.233 1.00 91.50 82 GLY A N 1
ATOM 605 C CA . GLY A 1 82 ? 14.987 -0.416 -19.397 1.00 91.50 82 GLY A CA 1
ATOM 606 C C . GLY A 1 82 ? 16.347 0.238 -19.670 1.00 91.50 82 GLY A C 1
ATOM 607 O O . GLY A 1 82 ? 16.770 0.353 -20.821 1.00 91.50 82 GLY A O 1
ATOM 608 N N . SER A 1 83 ? 17.081 0.625 -18.624 1.00 89.56 83 SER A N 1
ATOM 609 C CA . SER A 1 83 ? 18.432 1.195 -18.758 1.00 89.56 83 SER A CA 1
ATOM 610 C C . SER A 1 83 ? 19.449 0.178 -19.281 1.00 89.56 83 SER A C 1
ATOM 612 O O . SER A 1 83 ? 20.365 0.542 -20.018 1.00 89.56 83 SER A O 1
ATOM 614 N N . ILE A 1 84 ? 19.293 -1.095 -18.915 1.00 89.81 84 ILE A N 1
ATOM 615 C CA . ILE A 1 84 ? 20.111 -2.188 -19.441 1.00 89.81 84 ILE A CA 1
ATOM 616 C C . ILE A 1 84 ? 19.754 -2.437 -20.907 1.00 89.81 84 ILE A C 1
ATOM 618 O O . ILE A 1 84 ? 20.653 -2.442 -21.737 1.00 89.81 84 ILE A O 1
ATOM 622 N N . GLU A 1 85 ? 18.468 -2.579 -21.241 1.00 88.88 85 GLU A N 1
ATOM 623 C CA . GLU A 1 85 ? 18.000 -2.871 -22.605 1.00 88.88 85 GLU A CA 1
ATOM 624 C C . GLU A 1 85 ? 18.357 -1.776 -23.622 1.00 88.88 85 GLU A C 1
ATOM 626 O O . GLU A 1 85 ? 18.661 -2.066 -24.779 1.00 88.88 85 GLU A O 1
ATOM 631 N N . THR A 1 86 ? 18.342 -0.509 -23.208 1.00 86.50 86 THR A N 1
ATOM 632 C CA . THR A 1 86 ? 18.625 0.627 -24.103 1.00 86.50 86 THR A CA 1
ATOM 633 C C . THR A 1 86 ? 20.113 0.904 -24.295 1.00 86.50 86 THR A C 1
ATOM 635 O O . THR A 1 86 ?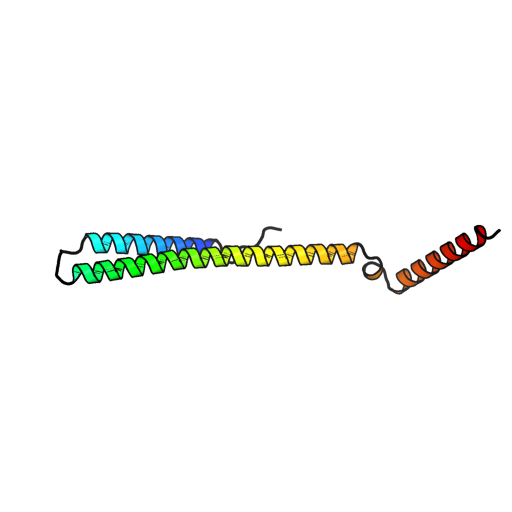 20.491 1.626 -25.219 1.00 86.50 86 THR A O 1
ATOM 638 N N . ASN A 1 87 ? 20.978 0.342 -23.453 1.00 85.19 87 ASN A N 1
ATOM 639 C CA . ASN A 1 87 ? 22.404 0.610 -23.505 1.00 85.19 87 ASN A CA 1
ATOM 640 C C . ASN A 1 87 ? 23.148 -0.531 -24.205 1.00 85.19 87 ASN A C 1
ATOM 642 O O . ASN A 1 87 ? 23.337 -1.609 -23.642 1.00 85.19 87 ASN A O 1
ATOM 646 N N . GLU A 1 88 ? 23.644 -0.258 -25.417 1.00 80.31 88 GLU A N 1
ATOM 647 C CA . GLU A 1 88 ? 24.426 -1.217 -26.212 1.00 80.31 88 GLU A CA 1
ATOM 648 C C . GLU A 1 88 ? 25.614 -1.816 -25.444 1.00 80.31 88 GLU A C 1
ATOM 650 O O . GLU A 1 88 ? 25.990 -2.957 -25.692 1.00 80.31 88 GLU A O 1
ATOM 655 N N . MET A 1 89 ? 26.187 -1.092 -24.476 1.00 82.75 89 MET A N 1
ATOM 656 C CA . MET A 1 89 ? 27.270 -1.610 -23.633 1.00 82.75 89 MET A CA 1
ATOM 657 C C . MET A 1 89 ? 26.873 -2.878 -22.862 1.00 82.75 89 MET A C 1
ATOM 659 O O . MET A 1 89 ? 27.741 -3.696 -22.562 1.00 82.75 89 MET A O 1
ATOM 663 N N . TYR A 1 90 ? 25.587 -3.029 -22.532 1.00 82.31 90 TYR A N 1
ATOM 664 C CA . TYR A 1 90 ? 25.059 -4.145 -21.749 1.00 82.31 90 TYR A CA 1
ATOM 665 C C . TYR A 1 90 ? 24.223 -5.132 -22.575 1.00 82.31 90 TYR A C 1
ATOM 667 O O . TYR A 1 90 ? 23.921 -6.214 -22.076 1.00 82.31 90 TYR A O 1
ATOM 675 N N . THR A 1 91 ? 23.871 -4.801 -23.824 1.00 84.25 91 THR A N 1
ATOM 676 C CA . THR A 1 91 ? 23.054 -5.667 -24.699 1.00 84.25 91 THR A CA 1
ATOM 677 C C . THR A 1 91 ? 23.815 -6.349 -25.827 1.00 84.25 91 THR A C 1
ATOM 679 O O . THR A 1 91 ? 23.305 -7.322 -26.382 1.00 84.25 91 THR A O 1
ATOM 682 N N . VAL A 1 92 ? 25.030 -5.903 -26.159 1.00 86.94 92 VAL A N 1
ATOM 683 C CA . VAL A 1 92 ? 25.899 -6.599 -27.120 1.00 86.94 92 VAL A CA 1
ATOM 684 C C . VAL A 1 92 ? 27.177 -7.115 -26.466 1.00 86.94 92 VAL A C 1
ATOM 686 O O . VAL A 1 92 ? 27.547 -6.725 -25.359 1.00 86.94 92 VAL A O 1
ATOM 689 N N . SER A 1 93 ? 27.880 -8.017 -27.156 1.00 88.19 93 SER A N 1
ATOM 690 C CA . SER A 1 93 ? 29.155 -8.526 -26.648 1.00 88.19 93 SER A CA 1
ATOM 691 C C . SER A 1 93 ? 30.209 -7.406 -26.559 1.00 88.19 93 SER A C 1
ATOM 693 O O . SER A 1 93 ? 30.220 -6.504 -27.403 1.00 88.19 93 SER A O 1
ATOM 695 N N . PRO A 1 94 ? 31.165 -7.468 -25.609 1.00 88.00 94 PRO A N 1
ATOM 696 C CA . PRO A 1 94 ? 32.220 -6.456 -25.492 1.00 88.00 94 PRO A CA 1
ATOM 697 C C . PRO A 1 94 ? 33.044 -6.265 -26.775 1.00 88.00 94 PRO A C 1
ATOM 699 O O . PRO A 1 94 ? 33.476 -5.153 -27.084 1.00 88.00 94 PRO A O 1
ATOM 702 N N . GLN A 1 95 ? 33.250 -7.346 -27.534 1.00 89.88 95 GLN A N 1
ATOM 703 C CA . GLN A 1 95 ? 33.971 -7.334 -28.810 1.00 89.88 95 GLN A CA 1
ATOM 704 C C . GLN A 1 95 ? 33.191 -6.550 -29.868 1.00 89.88 95 GLN A C 1
ATOM 706 O O . GLN A 1 95 ? 33.749 -5.669 -30.523 1.00 89.88 95 GLN A O 1
ATOM 711 N N . GLU A 1 96 ? 31.891 -6.823 -29.986 1.00 89.25 96 GLU A N 1
ATOM 712 C CA . GLU A 1 96 ? 31.005 -6.131 -30.921 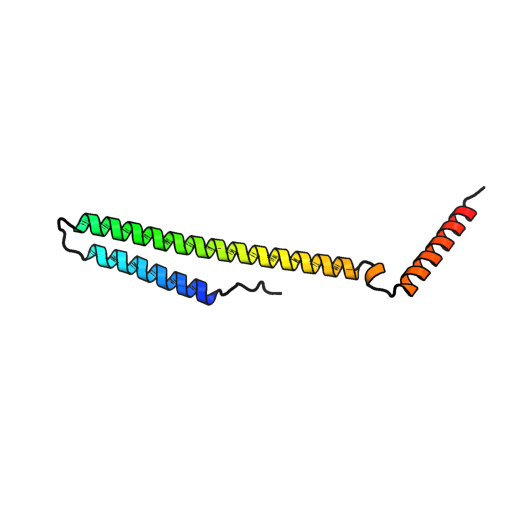1.00 89.25 96 GLU A CA 1
ATOM 713 C C . GLU A 1 96 ? 30.850 -4.648 -30.562 1.00 89.25 96 GLU A C 1
ATOM 715 O O . GLU A 1 96 ? 30.977 -3.786 -31.431 1.00 89.25 96 GLU A O 1
ATOM 720 N N . TYR A 1 97 ? 30.668 -4.334 -29.276 1.00 88.81 97 TYR A N 1
ATOM 721 C CA . TYR A 1 97 ? 30.618 -2.957 -28.781 1.00 88.81 97 TYR A CA 1
ATOM 722 C C . TYR A 1 97 ? 31.885 -2.165 -29.138 1.00 88.81 97 TYR A C 1
ATOM 724 O O . TYR A 1 97 ? 31.817 -1.031 -29.621 1.00 88.81 97 TYR A O 1
ATOM 732 N N . THR A 1 98 ? 33.054 -2.776 -28.925 1.00 89.75 98 THR A N 1
ATOM 733 C CA . THR A 1 98 ? 34.353 -2.154 -29.215 1.00 89.75 98 THR A CA 1
ATOM 734 C C . THR A 1 98 ? 34.514 -1.877 -30.708 1.00 89.75 98 THR A C 1
ATOM 736 O O . THR A 1 98 ? 34.939 -0.782 -31.086 1.00 89.75 98 THR A O 1
ATOM 739 N N . GLU A 1 99 ? 34.132 -2.824 -31.568 1.00 90.94 99 GLU A N 1
ATOM 740 C CA . GLU A 1 99 ? 34.235 -2.635 -33.015 1.00 90.94 99 GLU A CA 1
ATOM 741 C C . GLU A 1 99 ? 33.254 -1.571 -33.524 1.00 90.94 99 GLU A C 1
ATOM 743 O O . GLU A 1 99 ? 33.658 -0.703 -34.301 1.00 90.94 99 GLU A O 1
ATOM 748 N N . LYS A 1 100 ? 32.010 -1.540 -33.019 1.00 88.62 100 LYS A N 1
ATOM 749 C CA . LYS A 1 100 ? 31.041 -0.472 -33.329 1.00 88.62 100 LYS A CA 1
ATOM 750 C C . LYS A 1 100 ? 31.601 0.913 -32.995 1.00 88.62 100 LYS A C 1
ATOM 752 O O . LYS A 1 100 ? 31.563 1.804 -33.843 1.00 88.62 100 LYS A O 1
ATOM 757 N N . LYS A 1 101 ? 32.183 1.094 -31.802 1.00 89.94 101 LYS A N 1
ATOM 758 C CA . LYS A 1 101 ? 32.823 2.365 -31.412 1.00 89.94 101 LYS A CA 1
ATOM 759 C C . LYS A 1 101 ? 33.982 2.745 -32.328 1.00 89.94 101 LYS A C 1
ATOM 761 O O . LYS A 1 101 ? 34.093 3.901 -32.732 1.00 89.94 101 LYS A O 1
ATOM 766 N N . ARG A 1 102 ? 34.829 1.779 -32.686 1.00 92.00 102 ARG A N 1
ATOM 767 C CA . ARG A 1 102 ? 35.968 2.010 -33.582 1.00 92.00 102 ARG A CA 1
ATOM 768 C C . ARG A 1 102 ? 35.519 2.444 -34.980 1.00 92.00 102 ARG A C 1
ATOM 770 O O . ARG A 1 102 ? 36.138 3.324 -35.573 1.00 92.00 102 ARG A O 1
ATOM 777 N N . ILE A 1 103 ? 34.446 1.845 -35.497 1.00 93.56 103 ILE A N 1
ATOM 778 C CA . ILE A 1 103 ? 33.846 2.220 -36.783 1.00 93.56 103 ILE A CA 1
ATOM 779 C C . ILE A 1 103 ? 33.258 3.633 -36.711 1.00 93.56 103 ILE A C 1
ATOM 781 O O . ILE A 1 103 ? 33.551 4.441 -37.590 1.00 93.56 103 ILE A O 1
ATOM 785 N N . GLN A 1 104 ? 32.496 3.963 -35.663 1.00 90.69 104 GLN A N 1
ATOM 786 C CA . GLN A 1 104 ? 31.936 5.310 -35.499 1.00 90.69 104 GLN A CA 1
ATOM 787 C C . GLN A 1 104 ? 33.024 6.389 -35.434 1.00 90.69 104 GLN A C 1
ATOM 789 O O . GLN A 1 104 ? 32.897 7.410 -36.106 1.00 90.69 104 GLN A O 1
ATOM 794 N N . GLN A 1 105 ? 34.123 6.139 -34.714 1.00 91.50 105 GLN A N 1
ATOM 795 C CA . GLN A 1 105 ? 35.251 7.073 -34.654 1.00 91.50 105 GLN A CA 1
ATOM 796 C C . GLN A 1 105 ? 35.862 7.316 -36.039 1.00 91.50 105 GLN A C 1
ATOM 798 O O . GLN A 1 105 ? 36.072 8.459 -36.427 1.00 91.50 105 GLN A O 1
ATOM 803 N N . LYS A 1 106 ? 36.078 6.255 -36.828 1.00 93.25 106 LYS A N 1
ATOM 804 C CA . LYS A 1 106 ? 36.596 6.391 -38.197 1.00 93.25 106 LYS A CA 1
ATOM 805 C C . LYS A 1 106 ? 35.681 7.216 -39.100 1.00 93.25 106 LYS A C 1
ATOM 807 O O . LYS A 1 106 ? 36.182 7.974 -39.924 1.00 93.25 106 LYS A O 1
ATOM 812 N N . ILE A 1 107 ? 34.364 7.043 -38.974 1.00 93.44 107 ILE A N 1
ATOM 813 C CA . ILE A 1 107 ? 33.380 7.814 -39.745 1.00 93.44 107 ILE A CA 1
ATOM 814 C C . ILE A 1 107 ? 33.438 9.289 -39.340 1.00 93.44 107 ILE A C 1
ATOM 816 O O . ILE A 1 107 ? 33.483 10.152 -40.214 1.00 93.44 107 ILE A O 1
ATOM 820 N N . TYR A 1 108 ? 33.484 9.571 -38.036 1.00 91.81 108 TYR A N 1
ATOM 821 C CA . TYR A 1 108 ? 33.607 10.931 -37.520 1.00 91.81 108 TYR A CA 1
ATOM 822 C C . TYR A 1 108 ? 34.891 11.604 -38.014 1.00 91.81 108 TYR A C 1
ATOM 824 O O . TYR A 1 108 ? 34.824 12.659 -38.642 1.00 91.81 108 TYR A O 1
ATOM 832 N N . ASP A 1 109 ? 36.045 10.965 -37.829 1.00 92.31 109 ASP A N 1
ATOM 833 C CA . ASP A 1 109 ? 37.331 11.516 -38.259 1.00 92.31 109 ASP A CA 1
ATOM 834 C C . ASP A 1 109 ? 37.321 11.796 -39.774 1.00 92.31 1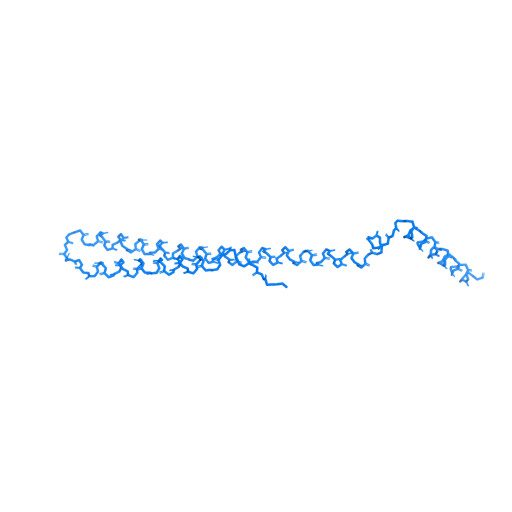09 ASP A C 1
ATOM 836 O O . ASP A 1 109 ? 37.716 12.875 -40.210 1.00 92.31 109 ASP A O 1
ATOM 840 N N . ALA A 1 110 ? 36.786 10.873 -40.585 1.00 89.69 110 ALA A N 1
ATOM 841 C CA . ALA A 1 110 ? 36.644 11.067 -42.029 1.00 89.69 110 ALA A CA 1
ATOM 842 C C . ALA A 1 110 ? 35.716 12.240 -42.392 1.00 89.69 110 ALA A C 1
ATOM 844 O O . ALA A 1 110 ? 35.996 12.957 -43.351 1.00 89.69 110 ALA A O 1
ATOM 845 N N . SER A 1 111 ? 34.630 12.456 -41.642 1.00 89.38 111 SER A N 1
ATOM 846 C CA . SER A 1 111 ? 33.747 13.611 -41.850 1.00 89.38 111 SER A CA 1
ATOM 847 C C . SER A 1 111 ? 34.448 14.935 -41.540 1.00 89.38 111 SER A C 1
ATOM 849 O O . SER A 1 111 ? 34.371 15.852 -42.349 1.00 89.38 111 SER A O 1
ATOM 851 N N . VAL A 1 112 ? 35.239 14.994 -40.463 1.00 89.50 112 VAL A N 1
ATOM 852 C CA . VAL A 1 112 ? 36.040 16.175 -40.104 1.00 89.50 112 VAL A CA 1
ATOM 853 C C . VAL A 1 112 ? 37.068 16.496 -41.191 1.00 89.50 112 VAL A C 1
ATOM 855 O O . VAL A 1 112 ? 37.249 17.657 -41.543 1.00 89.50 112 VAL A O 1
ATOM 858 N N . TYR A 1 113 ? 37.714 15.479 -41.772 1.00 79.12 113 TYR A N 1
ATOM 859 C CA . TYR A 1 113 ? 38.653 15.682 -42.880 1.00 79.12 113 TYR A CA 1
ATOM 860 C C . TYR A 1 113 ? 37.995 16.252 -44.143 1.00 79.12 113 TYR A C 1
ATOM 862 O O . TYR A 1 113 ? 38.636 17.021 -44.853 1.00 79.12 113 TYR A O 1
ATOM 870 N N . ASN A 1 114 ? 36.737 15.904 -44.419 1.00 80.44 114 ASN A N 1
ATOM 871 C CA . ASN A 1 114 ? 36.001 16.411 -45.582 1.00 80.44 114 ASN A CA 1
ATOM 872 C C . ASN A 1 114 ? 35.488 17.851 -45.401 1.00 80.44 114 ASN A C 1
ATOM 874 O O . ASN A 1 114 ? 35.068 18.467 -46.378 1.00 80.44 114 ASN A O 1
ATOM 878 N N . GLU A 1 115 ? 35.505 18.377 -44.176 1.00 77.19 115 GLU A N 1
ATOM 879 C CA . GLU A 1 115 ? 35.086 19.747 -43.848 1.00 77.19 115 GLU A CA 1
ATOM 880 C C . GLU A 1 115 ? 36.266 20.730 -43.728 1.00 77.19 115 GLU A C 1
ATOM 882 O O . GLU A 1 115 ? 36.058 21.925 -43.512 1.00 77.19 115 GLU A O 1
ATOM 887 N N . LEU A 1 116 ? 37.508 20.254 -43.880 1.00 68.31 116 LEU A N 1
ATOM 888 C CA . LEU A 1 116 ? 38.694 21.111 -43.929 1.00 68.31 116 LEU A CA 1
ATOM 889 C C . LEU A 1 116 ? 38.827 21.778 -45.320 1.00 68.31 116 LEU A C 1
ATOM 891 O O . LEU A 1 116 ? 38.618 21.098 -46.326 1.00 68.31 116 LEU A O 1
ATOM 895 N N . PRO A 1 117 ? 39.153 23.087 -45.386 1.00 62.91 117 PRO A N 1
ATOM 896 C CA . PRO A 1 117 ? 39.233 23.860 -46.631 1.00 62.91 117 PRO A CA 1
ATOM 897 C C . PRO A 1 117 ? 40.403 23.477 -47.547 1.00 62.91 117 PRO A C 1
ATOM 899 O O . PRO A 1 117 ? 41.461 23.043 -47.032 1.00 62.91 117 PRO A O 1
#

Foldseek 3Di:
DDQDQPCVVVLVVLLVVLVVVLVVLVVVLVPDDDDPCSVVSVVVSVVSNVVSVVVNVVSVVVSVVVSVVSVVVVVVVVVVVVVQVPDCCNVDDPVVVVVVVVVVVVVVVVVVVVPDD

Radius of gyration: 32.66 Å; chains: 1; bounding box: 64×36×90 Å

pLDDT: mean 82.95, std 7.9, range [50.59, 93.56]

Sequence (117 aa):
MVVKRIQPMRIQSIKASIKVSTDEISKGMSTIIDSSVTSSLESCAGVAKSCMENLVETVDSLDGFMNKVAEAFQNMDTELAGSIETNEMYTVSPQEYTEKKRIQQKIYDASVYNELP

Secondary structure (DSSP, 8-state):
-----S-HHHHHHHHHHHHHHHHHHHHHHHTSPP-TTHHHHHHHHHHHHHHHHHHHHHHHHHHHHHHHHHHHHHHHHHHHHHHHHH-HHHHS-HHHHHHHHHHHHHHHHHHHHHT--